Protein AF-A0A838HXF5-F1 (afdb_monomer_lite)

Foldseek 3Di:
DDDDDDDDDDDDPDPPDPPPDPDPDDDDDDDDDPVVQVVLVVCCVVVVAVDSVRVVVVVVVVVVVVVVVVVVVVQVVQVVVPGDDDPVNVVVVCVVVVVPPPPPPDDD

Secondary structure (DSSP, 8-state):
--------PPP-----SSSSS-SS---------HHHHHHHHHHHHTTSSS-HHHHHHHHHHHHHHHHHHHHHHHHHHHHHHTSSPPHHHHHHHHHHHT----------

pLDDT: mean 79.97, std 20.17, range [35.81, 98.1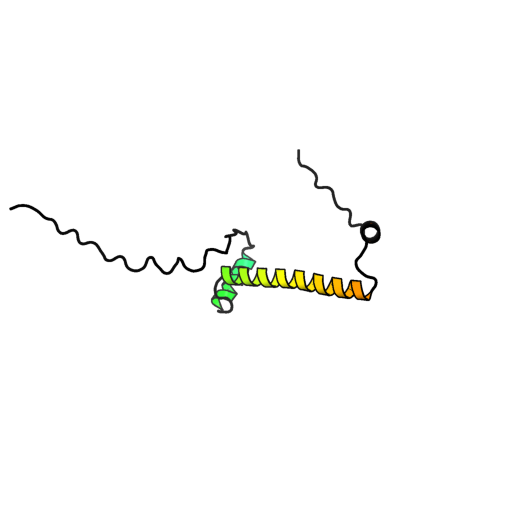2]

Structure (mmCIF, N/CA/C/O backbone):
data_AF-A0A838HXF5-F1
#
_entry.id   AF-A0A838HXF5-F1
#
loop_
_atom_site.group_PDB
_atom_site.id
_atom_site.type_symbol
_atom_site.label_atom_id
_atom_site.label_alt_id
_atom_site.label_comp_id
_atom_site.label_asym_id
_atom_site.label_entity_id
_atom_site.label_seq_id
_atom_site.pdbx_PDB_ins_code
_atom_site.Cartn_x
_atom_site.Cartn_y
_atom_site.Cartn_z
_atom_site.occupancy
_atom_site.B_iso_or_equiv
_atom_site.auth_seq_id
_atom_site.auth_comp_id
_atom_site.auth_asym_id
_atom_site.auth_atom_id
_atom_site.pdbx_PDB_model_num
ATOM 1 N N . MET A 1 1 ? -6.615 34.048 65.956 1.00 43.09 1 MET A N 1
ATOM 2 C CA . MET A 1 1 ? -7.898 33.924 65.226 1.00 43.09 1 MET A CA 1
ATOM 3 C C . MET A 1 1 ? -7.852 34.968 64.128 1.00 43.09 1 MET A C 1
ATOM 5 O O . MET A 1 1 ? -7.974 36.141 64.426 1.00 43.09 1 MET A O 1
ATOM 9 N N . THR A 1 2 ? -7.424 34.638 62.913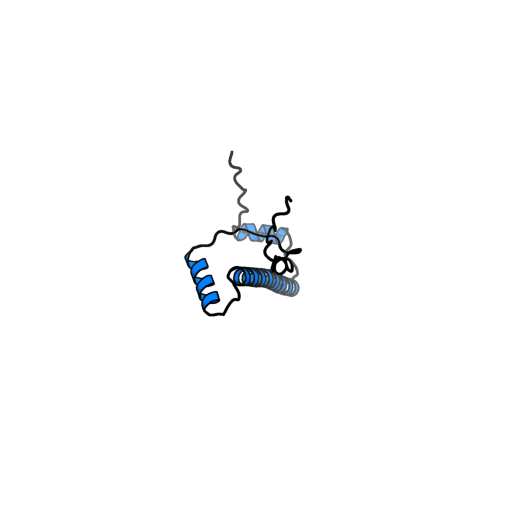 1.00 41.25 2 THR A N 1
ATOM 10 C CA . THR A 1 2 ? -8.235 33.930 61.908 1.00 41.25 2 THR A CA 1
ATOM 11 C C . THR A 1 2 ? -7.328 33.440 60.771 1.00 41.25 2 THR A C 1
ATOM 13 O O . THR A 1 2 ? -6.326 34.088 60.488 1.00 41.25 2 THR A O 1
ATOM 16 N N . SER A 1 3 ? -7.768 32.379 60.087 1.00 35.81 3 SER A N 1
ATOM 17 C CA . SER A 1 3 ? -7.359 31.956 58.737 1.00 35.81 3 SER A CA 1
ATOM 18 C C . SER A 1 3 ? -6.102 31.090 58.629 1.00 35.81 3 SER A C 1
ATOM 20 O O . SER A 1 3 ? -5.010 31.567 58.903 1.00 35.81 3 SER A O 1
ATOM 22 N N . VAL A 1 4 ? -6.274 29.828 58.208 1.00 40.19 4 VAL A N 1
ATOM 23 C CA . VAL A 1 4 ? -5.956 29.383 56.834 1.00 40.19 4 VAL A CA 1
ATOM 24 C C . VAL A 1 4 ? -6.872 28.193 56.491 1.00 40.19 4 VAL A C 1
ATOM 26 O O . VAL A 1 4 ? -6.889 27.194 57.207 1.00 40.19 4 VAL A O 1
ATOM 29 N N . GLU A 1 5 ? -7.652 28.312 55.414 1.00 37.91 5 GLU A N 1
ATOM 30 C CA . GLU A 1 5 ? -8.408 27.212 54.801 1.00 37.91 5 GLU A CA 1
ATOM 31 C C . GLU A 1 5 ? -7.461 26.178 54.175 1.00 37.91 5 GLU A C 1
ATOM 33 O O . GLU A 1 5 ? -6.576 26.506 53.384 1.00 37.91 5 GLU A O 1
ATOM 38 N N . ALA A 1 6 ? -7.675 24.906 54.507 1.00 38.50 6 ALA A N 1
ATOM 39 C CA . ALA A 1 6 ? -7.004 23.781 53.878 1.00 38.50 6 ALA A CA 1
ATOM 40 C C . ALA A 1 6 ? -7.661 23.465 52.523 1.00 38.50 6 ALA A C 1
ATOM 42 O O . ALA A 1 6 ? -8.738 22.873 52.460 1.00 38.50 6 ALA A O 1
ATOM 43 N N . VAL A 1 7 ? -6.988 23.827 51.429 1.00 41.88 7 VAL A N 1
ATOM 44 C CA . VAL A 1 7 ? -7.300 23.339 50.079 1.00 41.88 7 VAL A CA 1
ATOM 45 C C . VAL A 1 7 ? -6.695 21.941 49.915 1.00 41.88 7 VAL A C 1
ATOM 47 O O . VAL A 1 7 ? -5.483 21.764 49.794 1.00 41.88 7 VAL A O 1
ATOM 50 N N . ALA A 1 8 ? -7.555 20.924 49.929 1.00 48.09 8 ALA A N 1
ATOM 51 C CA . ALA A 1 8 ? -7.195 19.549 49.607 1.00 48.09 8 ALA A CA 1
ATOM 52 C C . ALA A 1 8 ? -6.998 19.407 48.087 1.00 48.09 8 ALA A C 1
ATOM 54 O O . ALA A 1 8 ? -7.961 19.283 47.329 1.00 48.09 8 ALA A O 1
ATOM 55 N N . GLN A 1 9 ? -5.745 19.430 47.630 1.00 45.81 9 GLN A N 1
ATOM 56 C CA . GLN A 1 9 ? -5.394 19.115 46.243 1.00 45.81 9 GLN A CA 1
ATOM 57 C C . GLN A 1 9 ? -5.235 17.599 46.078 1.00 45.81 9 GLN A C 1
ATOM 59 O O . GLN A 1 9 ? -4.501 16.941 46.812 1.00 45.81 9 GLN A O 1
ATOM 64 N N . ARG A 1 10 ? -5.976 17.048 45.111 1.00 47.56 10 ARG A N 1
ATOM 65 C CA . ARG A 1 10 ? -5.962 15.632 44.715 1.00 47.56 10 ARG A CA 1
ATOM 66 C C . ARG A 1 10 ? -4.622 15.291 44.036 1.00 47.56 10 ARG A C 1
ATOM 68 O O . ARG A 1 10 ? -4.110 16.134 43.301 1.00 47.56 10 ARG A O 1
ATOM 75 N N . PRO A 1 11 ? -4.068 14.077 44.218 1.00 46.72 11 PRO A N 1
ATOM 76 C CA . PRO A 1 11 ? -2.787 13.713 43.615 1.00 46.72 11 PRO A CA 1
ATOM 77 C C . PRO A 1 11 ? -2.905 13.572 42.083 1.00 46.72 11 PRO A C 1
ATOM 79 O O . PRO A 1 11 ? -3.851 12.931 41.610 1.00 46.72 11 PRO A O 1
ATOM 82 N N . PRO A 1 12 ? -1.957 14.117 41.295 1.00 45.59 12 PRO A N 1
ATOM 83 C CA . PRO A 1 12 ? -1.913 13.921 39.851 1.00 45.59 12 PRO A CA 1
ATOM 84 C C . PRO A 1 12 ? -1.310 12.544 39.550 1.00 45.59 12 PRO A C 1
ATOM 86 O O . PRO A 1 12 ? -0.097 12.399 39.421 1.00 45.59 12 PRO A O 1
ATOM 89 N N . TRP A 1 13 ? -2.135 11.503 39.466 1.00 61.28 13 TRP A N 1
ATOM 90 C CA . TRP A 1 13 ? -1.663 10.242 38.902 1.00 61.28 13 TRP A CA 1
ATOM 91 C C . TRP A 1 13 ? -1.688 10.317 37.365 1.00 61.28 13 TRP A C 1
ATOM 93 O O . TRP A 1 13 ? -2.689 10.692 36.758 1.00 61.28 13 TRP A O 1
ATOM 103 N N . THR A 1 14 ? -0.541 9.960 36.773 1.00 56.81 14 THR A N 1
ATOM 104 C CA . THR A 1 14 ? -0.302 9.524 35.381 1.00 56.81 14 THR A CA 1
ATOM 105 C C . THR A 1 14 ? -0.763 10.442 34.247 1.00 56.81 14 THR A C 1
ATOM 107 O O . THR A 1 14 ? -1.752 10.176 33.571 1.00 56.81 14 THR A O 1
ATOM 110 N N . ALA A 1 15 ? 0.058 11.445 33.939 1.00 48.44 15 ALA A N 1
ATOM 111 C CA . ALA A 1 15 ? 0.085 12.093 32.624 1.00 48.44 15 ALA A CA 1
ATOM 112 C C . ALA A 1 15 ? 1.406 11.818 31.876 1.00 48.44 15 ALA A C 1
ATOM 114 O O . ALA A 1 15 ? 1.871 12.665 31.123 1.00 48.44 15 ALA A O 1
ATOM 115 N N . ASP A 1 16 ? 2.021 10.648 32.091 1.00 46.34 16 ASP A N 1
ATOM 116 C CA . ASP A 1 16 ? 3.333 10.319 31.512 1.00 46.34 16 ASP A CA 1
ATOM 117 C C . ASP A 1 16 ? 3.439 8.854 31.052 1.00 46.34 16 ASP A C 1
ATOM 119 O O . ASP A 1 16 ? 4.320 8.105 31.459 1.00 46.34 16 ASP A O 1
ATOM 123 N N . GLN A 1 17 ? 2.481 8.394 30.239 1.00 51.94 17 GLN A N 1
ATOM 124 C CA . GLN A 1 17 ? 2.637 7.140 29.474 1.00 51.94 17 GLN A CA 1
ATOM 125 C C . GLN A 1 17 ? 2.197 7.240 28.005 1.00 51.94 17 GLN A C 1
ATOM 127 O O . GLN A 1 17 ? 2.310 6.270 27.263 1.00 51.94 17 GLN A O 1
ATOM 132 N N . SER A 1 18 ? 1.740 8.403 27.533 1.00 52.94 18 SER A N 1
ATOM 133 C 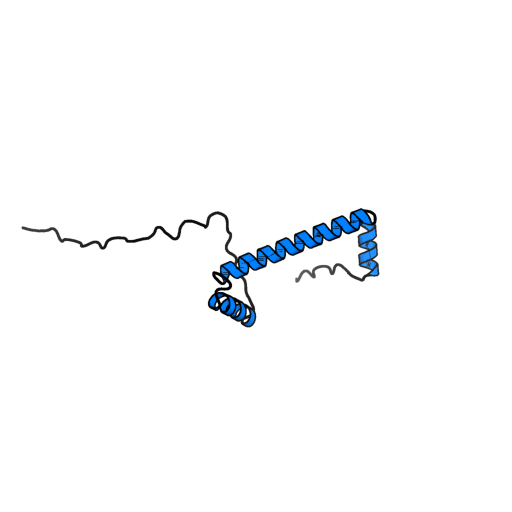CA . SER A 1 18 ? 1.323 8.578 26.132 1.00 52.94 18 SER A CA 1
ATOM 134 C C . SER A 1 18 ? 2.321 9.357 25.271 1.00 52.94 18 SER A C 1
ATOM 136 O O . SER A 1 18 ? 2.075 9.534 24.079 1.00 52.94 18 SER A O 1
ATOM 138 N N . MET A 1 19 ? 3.442 9.817 25.839 1.00 53.25 19 MET A N 1
ATOM 139 C CA . MET A 1 19 ? 4.437 10.635 25.134 1.00 53.25 19 MET A CA 1
ATOM 140 C C . MET A 1 19 ? 5.725 9.865 24.804 1.00 53.25 19 MET A C 1
ATOM 142 O O . MET A 1 19 ? 6.811 10.423 24.832 1.00 53.25 19 MET A O 1
ATOM 146 N N . VAL A 1 20 ? 5.642 8.582 24.446 1.00 52.25 20 VAL A N 1
ATOM 147 C CA . VAL A 1 20 ? 6.793 7.850 23.890 1.00 52.25 20 VAL A CA 1
ATOM 148 C C . VAL A 1 20 ? 6.302 6.951 22.757 1.00 52.25 20 VAL A C 1
ATOM 150 O O . VAL A 1 20 ? 5.729 5.902 23.015 1.00 52.25 20 VAL A O 1
ATOM 153 N N . ASN A 1 21 ? 6.429 7.450 21.517 1.00 52.47 21 ASN A N 1
ATOM 154 C CA . ASN A 1 21 ? 6.474 6.722 20.222 1.00 52.47 21 ASN A CA 1
ATOM 155 C C . ASN A 1 21 ? 6.280 7.655 18.998 1.00 52.47 21 ASN A C 1
ATOM 157 O O . ASN A 1 21 ? 6.196 7.189 17.864 1.00 52.47 21 ASN A O 1
ATOM 161 N N . GLY A 1 22 ? 6.178 8.976 19.192 1.00 49.91 22 GLY A N 1
ATOM 162 C CA . GLY A 1 22 ? 5.547 9.868 18.210 1.00 49.91 22 GLY A CA 1
ATOM 163 C C . GLY A 1 22 ? 6.399 10.942 17.530 1.00 49.91 22 GLY A C 1
ATOM 164 O O . GLY A 1 22 ? 5.800 11.907 17.077 1.00 49.91 22 GLY A O 1
ATOM 165 N N . MET A 1 23 ? 7.734 10.850 17.443 1.00 55.22 23 MET A N 1
ATOM 166 C CA . MET A 1 23 ? 8.527 11.890 16.742 1.00 55.22 23 MET A CA 1
ATOM 167 C C . MET A 1 23 ? 8.866 11.595 15.268 1.00 55.22 23 MET A C 1
ATOM 169 O O . MET A 1 23 ? 9.329 12.494 14.576 1.00 55.22 23 MET A O 1
ATOM 173 N N . ALA A 1 24 ? 8.580 10.397 14.742 1.00 64.38 24 ALA A N 1
ATOM 174 C CA . ALA A 1 24 ? 8.918 10.037 13.352 1.00 64.38 24 ALA A CA 1
ATOM 175 C C . ALA A 1 24 ? 7.710 9.765 12.432 1.00 64.38 24 ALA A C 1
ATOM 177 O O . ALA A 1 24 ? 7.889 9.519 11.242 1.00 64.38 24 ALA A O 1
ATOM 178 N N . ALA A 1 25 ? 6.476 9.801 12.946 1.00 73.25 25 ALA A N 1
ATOM 179 C CA . ALA A 1 25 ? 5.286 9.452 12.168 1.00 73.25 25 ALA A CA 1
ATOM 180 C C . ALA A 1 25 ? 4.394 10.674 11.910 1.00 73.25 25 ALA A C 1
ATOM 182 O O . ALA A 1 25 ? 3.956 11.345 12.844 1.00 73.25 25 ALA A O 1
ATOM 183 N N . LYS A 1 26 ? 4.073 10.935 10.637 1.00 90.62 26 LYS A N 1
ATOM 184 C CA . LYS A 1 26 ? 3.070 11.936 10.240 1.00 90.62 26 LYS A CA 1
ATOM 185 C C . LYS A 1 26 ? 1.675 11.310 10.269 1.00 90.62 26 LYS A C 1
ATOM 187 O O . LYS A 1 26 ? 1.483 10.195 9.786 1.00 90.62 26 LYS A O 1
ATOM 192 N N . LYS A 1 27 ? 0.693 12.021 10.830 1.00 91.12 27 LYS A N 1
ATOM 193 C CA . LYS A 1 27 ? -0.705 11.571 10.851 1.00 91.12 27 LYS A CA 1
ATOM 194 C C . LYS A 1 27 ? -1.346 11.814 9.488 1.00 91.12 27 LYS A C 1
ATOM 196 O O . LYS A 1 27 ? -1.207 12.897 8.930 1.00 91.12 27 LYS A O 1
ATOM 201 N N . VAL A 1 28 ? -2.067 10.817 8.990 1.00 91.94 28 VAL A N 1
ATOM 202 C CA . VAL A 1 28 ? -2.820 10.898 7.737 1.00 91.94 28 VAL A CA 1
ATOM 203 C C . VAL A 1 28 ? -4.276 10.569 8.038 1.00 91.94 28 VAL A C 1
ATOM 205 O O . VAL A 1 28 ? -4.557 9.601 8.746 1.00 91.94 28 VAL A O 1
ATOM 208 N N . THR A 1 29 ? -5.191 11.378 7.513 1.00 95.38 29 THR A N 1
ATOM 209 C CA . THR A 1 29 ? -6.627 11.085 7.504 1.00 95.38 29 THR A CA 1
ATOM 210 C C . THR A 1 29 ? -6.979 10.521 6.135 1.00 95.38 29 THR A C 1
ATOM 212 O O . THR A 1 29 ? -6.643 11.126 5.120 1.00 95.38 29 THR A O 1
ATOM 215 N N . ILE A 1 30 ? -7.646 9.371 6.108 1.00 93.19 30 ILE A N 1
ATOM 216 C CA . ILE A 1 30 ? -8.086 8.701 4.881 1.00 93.19 30 ILE A CA 1
ATOM 217 C C . ILE A 1 30 ? -9.577 8.396 4.975 1.00 93.19 30 ILE A C 1
ATOM 219 O O . ILE A 1 30 ? -10.104 8.204 6.070 1.00 93.19 30 ILE A O 1
ATOM 223 N N . THR A 1 31 ? -10.244 8.336 3.826 1.00 95.44 31 THR A N 1
ATOM 224 C CA . THR A 1 31 ? -11.615 7.824 3.728 1.00 95.44 31 THR A CA 1
ATOM 225 C C . THR A 1 31 ? -11.543 6.390 3.227 1.00 95.44 31 THR A C 1
ATOM 227 O O . THR A 1 31 ? -10.831 6.118 2.263 1.00 95.44 31 THR A O 1
ATOM 230 N N . LEU A 1 32 ? -12.249 5.482 3.894 1.00 94.44 32 LEU A N 1
ATOM 231 C CA . LEU A 1 32 ? -12.379 4.081 3.500 1.00 94.44 32 LEU A CA 1
ATOM 232 C C . LEU A 1 32 ? -13.855 3.770 3.282 1.00 94.44 32 LEU A C 1
ATOM 234 O O . LEU A 1 32 ? -14.713 4.381 3.920 1.00 94.44 32 LEU A O 1
ATOM 238 N N . ASP A 1 33 ? -14.130 2.805 2.411 1.00 96.69 33 ASP A N 1
ATOM 239 C CA . ASP A 1 33 ? -15.465 2.226 2.319 1.00 96.69 33 ASP A CA 1
ATOM 240 C C . ASP A 1 33 ? -15.852 1.565 3.653 1.00 96.69 33 ASP A C 1
ATOM 242 O O . ASP A 1 33 ? -15.014 0.979 4.349 1.00 96.69 33 ASP A O 1
ATOM 246 N N . GLU A 1 34 ? -17.132 1.649 4.010 1.00 96.81 34 GLU A N 1
ATOM 247 C CA . GLU A 1 34 ? -17.633 1.151 5.293 1.00 96.81 34 GLU A CA 1
ATOM 248 C C . GLU A 1 34 ? -17.407 -0.360 5.438 1.00 96.81 34 GLU A C 1
ATOM 250 O O . GLU A 1 34 ? -16.919 -0.820 6.472 1.00 96.81 34 GLU A O 1
ATOM 255 N N . ARG A 1 35 ? -17.603 -1.133 4.359 1.00 97.56 35 ARG A N 1
ATOM 256 C CA . ARG A 1 35 ? -17.370 -2.585 4.379 1.00 97.56 35 ARG A CA 1
ATOM 257 C C . ARG A 1 35 ? -15.896 -2.913 4.567 1.00 97.56 35 ARG A C 1
ATOM 259 O O . ARG A 1 35 ? -15.564 -3.930 5.176 1.00 97.56 35 ARG A O 1
ATOM 266 N N . GLN A 1 36 ? -14.992 -2.084 4.042 1.00 95.88 36 GLN A N 1
ATOM 267 C CA . GLN A 1 36 ? -13.560 -2.256 4.286 1.00 95.88 36 GLN A CA 1
ATOM 268 C C . GLN A 1 36 ? -13.232 -2.031 5.762 1.00 95.88 36 GLN A C 1
ATOM 270 O O . GLN A 1 36 ? -12.547 -2.862 6.360 1.00 95.88 36 GLN A O 1
ATOM 275 N N . LEU A 1 37 ? -13.749 -0.955 6.362 1.00 97.12 37 LEU A N 1
ATOM 276 C CA . LEU A 1 37 ? -13.529 -0.667 7.778 1.00 97.12 37 LEU A CA 1
ATOM 277 C C . LEU A 1 37 ? -14.079 -1.783 8.679 1.00 97.12 37 LEU A C 1
ATOM 279 O O . LEU A 1 37 ? -13.396 -2.194 9.619 1.00 97.12 37 LEU A O 1
ATOM 283 N N . ASP A 1 38 ? -15.253 -2.326 8.363 1.00 98.12 38 ASP A N 1
ATOM 284 C CA . ASP A 1 38 ? -15.856 -3.431 9.113 1.00 98.12 38 ASP A CA 1
ATOM 285 C C . ASP A 1 38 ? -15.016 -4.707 9.053 1.00 98.12 38 ASP A C 1
ATOM 287 O O . ASP A 1 38 ? -14.802 -5.367 10.073 1.00 98.12 38 ASP A O 1
ATOM 291 N N . ARG A 1 39 ? -14.449 -5.031 7.885 1.00 97.38 39 ARG A N 1
ATOM 292 C CA . ARG A 1 39 ? -13.525 -6.168 7.758 1.00 97.38 39 ARG A CA 1
ATOM 293 C C . ARG A 1 39 ? -12.263 -5.970 8.589 1.00 97.38 39 ARG A C 1
ATOM 295 O O . ARG A 1 39 ? -11.807 -6.918 9.224 1.00 97.38 39 ARG A O 1
ATOM 302 N N . VAL A 1 40 ? -11.708 -4.757 8.612 1.00 97.12 40 VAL A N 1
ATOM 303 C CA . VAL A 1 40 ? -10.532 -4.457 9.441 1.00 97.12 40 VAL A CA 1
ATOM 304 C C . VAL A 1 40 ? -10.868 -4.599 10.924 1.00 97.12 40 VAL A C 1
ATOM 306 O O . VAL A 1 40 ? -10.105 -5.218 11.662 1.00 97.12 40 VAL A O 1
ATOM 309 N N . ARG A 1 41 ? -12.026 -4.093 11.361 1.00 97.81 41 ARG A N 1
ATOM 310 C CA . ARG A 1 41 ? -12.498 -4.257 12.743 1.00 97.81 41 ARG A CA 1
ATOM 311 C C . ARG A 1 41 ? -12.654 -5.728 13.113 1.00 97.81 41 ARG A C 1
ATOM 313 O O . ARG A 1 41 ? -12.117 -6.135 14.133 1.00 97.81 41 ARG A O 1
ATOM 320 N N . ALA A 1 42 ? -13.270 -6.542 12.258 1.00 98.00 42 ALA A N 1
ATOM 321 C CA . ALA A 1 42 ? -13.418 -7.977 12.506 1.00 98.00 42 ALA A CA 1
ATOM 322 C C . ALA A 1 42 ? -12.068 -8.698 12.691 1.00 98.00 42 ALA A C 1
ATOM 324 O O . ALA A 1 42 ? -11.959 -9.611 13.506 1.00 98.00 42 ALA A O 1
ATOM 325 N N . LEU A 1 43 ? -11.021 -8.284 11.968 1.00 97.56 43 LEU A N 1
ATOM 326 C CA . LEU A 1 43 ? -9.670 -8.827 12.151 1.00 97.56 43 LEU A CA 1
ATOM 327 C C . LEU A 1 43 ? -9.046 -8.412 13.488 1.00 97.56 43 LEU A C 1
ATOM 329 O O . LEU A 1 43 ? -8.341 -9.217 14.096 1.00 97.56 43 LEU A O 1
ATOM 333 N N . VAL A 1 44 ? -9.303 -7.187 13.945 1.00 98.00 44 VAL A N 1
ATOM 334 C CA . VAL A 1 44 ? -8.852 -6.703 15.258 1.00 98.00 44 VAL A CA 1
ATOM 335 C C . VAL A 1 44 ? -9.569 -7.450 16.381 1.00 98.00 44 VAL A C 1
ATOM 337 O O . VAL A 1 44 ? -8.904 -7.966 17.272 1.00 98.00 44 VAL A O 1
ATOM 340 N N . GLU A 1 45 ? -10.893 -7.594 16.298 1.00 97.81 45 GLU A N 1
ATOM 341 C CA . GLU A 1 45 ? -11.690 -8.361 17.269 1.00 97.81 45 GLU A CA 1
ATOM 342 C C . GLU A 1 45 ? -11.260 -9.833 17.328 1.00 97.81 45 GLU A C 1
ATOM 344 O O . GLU A 1 45 ? -11.197 -10.437 18.395 1.00 97.81 45 GLU A O 1
ATOM 349 N N . ALA A 1 46 ? -10.880 -10.410 16.185 1.00 97.44 46 ALA A N 1
ATOM 350 C CA . ALA A 1 46 ? -10.319 -11.757 16.114 1.00 97.44 46 ALA A CA 1
ATOM 351 C C . ALA A 1 46 ? -8.860 -11.856 16.616 1.00 97.44 46 ALA A C 1
ATOM 353 O O . ALA A 1 46 ? -8.250 -12.918 16.488 1.00 97.44 46 ALA A O 1
ATOM 354 N N . GLY A 1 47 ? -8.264 -10.766 17.114 1.00 96.38 47 GLY A N 1
ATOM 355 C CA . GLY A 1 47 ? -6.883 -10.722 17.605 1.00 96.38 47 GLY A CA 1
ATOM 356 C C . GLY A 1 47 ? -5.811 -10.840 16.517 1.00 96.38 47 GLY A C 1
ATOM 357 O O . GLY A 1 47 ? -4.636 -11.013 16.828 1.00 96.38 47 GLY A O 1
ATOM 358 N N . LYS A 1 48 ? -6.185 -10.745 15.234 1.00 94.94 48 LYS A N 1
ATOM 359 C CA . LYS A 1 48 ? -5.262 -10.869 14.090 1.00 94.94 48 LYS A CA 1
ATOM 360 C C . LYS A 1 48 ? -4.523 -9.570 13.773 1.00 94.94 48 LYS A C 1
ATOM 362 O O . LYS A 1 48 ? -3.577 -9.580 12.991 1.00 94.94 48 LYS A O 1
ATOM 367 N N . ALA A 1 49 ? -4.956 -8.454 14.354 1.00 95.06 49 ALA A N 1
ATOM 368 C CA . ALA A 1 49 ? -4.269 -7.175 14.278 1.00 95.06 49 ALA A CA 1
ATOM 369 C C . ALA A 1 49 ? -4.393 -6.424 15.615 1.00 95.06 49 ALA A C 1
ATOM 371 O O . ALA A 1 49 ? -5.461 -6.442 16.221 1.00 95.06 49 ALA A O 1
ATOM 372 N N . PRO A 1 50 ? -3.344 -5.709 16.062 1.00 91.88 50 PRO A N 1
ATOM 373 C CA . PRO A 1 50 ? -3.342 -5.041 17.366 1.00 91.88 50 PRO A CA 1
ATOM 374 C C . PRO A 1 50 ? -4.263 -3.811 17.430 1.00 91.88 50 PRO A C 1
ATOM 376 O O . PRO A 1 50 ? -4.667 -3.388 18.506 1.00 91.88 50 PRO A O 1
ATOM 379 N N . SER A 1 51 ? -4.557 -3.185 16.288 1.00 97.44 51 SER A N 1
ATOM 380 C CA . SER A 1 51 ? -5.537 -2.101 16.147 1.00 97.44 51 SER A CA 1
ATOM 381 C C . SER A 1 51 ? -5.821 -1.840 14.668 1.00 97.44 51 SER A C 1
ATOM 383 O O . SER A 1 51 ? -5.046 -2.256 13.804 1.00 97.44 51 SER A O 1
ATOM 385 N N . VAL A 1 52 ? -6.867 -1.061 14.367 1.00 96.12 52 VAL A N 1
ATOM 386 C CA . VAL A 1 52 ? -7.161 -0.594 12.997 1.00 96.12 52 VAL A CA 1
ATOM 387 C C . VAL A 1 52 ? -5.966 0.167 12.412 1.00 96.12 52 VAL A C 1
ATOM 389 O O . VAL A 1 52 ? -5.532 -0.107 11.297 1.00 96.12 52 VAL A O 1
ATOM 392 N N . SER A 1 53 ? -5.376 1.090 13.180 1.00 94.56 53 SER A N 1
ATOM 393 C CA . SER A 1 53 ? -4.204 1.850 12.722 1.00 94.56 53 SER A CA 1
ATOM 394 C C . SER A 1 53 ? -2.972 0.965 12.496 1.00 94.56 53 SER A C 1
ATOM 396 O O . SER A 1 53 ? -2.195 1.222 11.581 1.00 94.56 53 SER A O 1
ATOM 398 N N . GLY A 1 54 ? -2.805 -0.089 13.302 1.00 94.44 54 GLY A N 1
ATOM 399 C CA . GLY A 1 54 ? -1.731 -1.067 13.145 1.00 94.44 54 GLY A CA 1
ATOM 400 C C . GLY A 1 54 ? -1.910 -1.900 11.880 1.00 94.44 54 GLY A C 1
ATOM 401 O O . GLY A 1 54 ? -0.960 -2.055 11.120 1.00 94.44 54 GLY A O 1
ATOM 402 N N . PHE A 1 55 ? -3.141 -2.347 11.615 1.00 96.38 55 PHE A N 1
ATOM 403 C CA . PHE A 1 55 ? -3.492 -3.036 10.376 1.00 96.38 55 PHE A CA 1
ATOM 404 C C . PHE A 1 55 ? -3.170 -2.178 9.147 1.00 96.38 55 PHE A C 1
ATOM 406 O O . PHE A 1 55 ? -2.473 -2.634 8.247 1.00 96.38 55 PHE A O 1
ATOM 413 N N . VAL A 1 56 ? -3.619 -0.917 9.128 1.00 95.38 56 VAL A N 1
ATOM 414 C CA . VAL A 1 56 ? -3.393 -0.017 7.984 1.00 95.38 56 VAL A CA 1
ATOM 415 C C . VAL A 1 56 ? -1.901 0.249 7.771 1.00 95.38 56 VAL A C 1
ATOM 417 O O . VAL A 1 56 ? -1.437 0.193 6.638 1.00 95.38 56 VAL A O 1
ATOM 420 N N . LYS A 1 57 ? -1.125 0.484 8.839 1.00 94.25 57 LYS A N 1
ATOM 421 C CA . LYS A 1 57 ? 0.336 0.653 8.730 1.00 94.25 57 LYS A CA 1
ATOM 422 C C . LYS A 1 57 ? 1.013 -0.575 8.127 1.00 94.25 57 LYS A C 1
ATOM 424 O O . LYS A 1 57 ? 1.869 -0.422 7.264 1.00 94.25 57 LYS A O 1
ATOM 429 N N . HIS A 1 58 ? 0.622 -1.771 8.566 1.00 94.81 58 HIS A N 1
ATOM 430 C CA . HIS A 1 58 ? 1.163 -3.014 8.026 1.00 94.81 58 HIS A CA 1
ATOM 431 C C . HIS A 1 58 ? 0.804 -3.191 6.545 1.00 94.81 58 HIS A C 1
ATOM 433 O O . HIS A 1 58 ? 1.689 -3.453 5.740 1.00 94.81 58 HIS A O 1
ATOM 439 N N . ALA A 1 59 ? -0.459 -2.962 6.173 1.00 95.00 59 ALA A N 1
ATOM 440 C CA . ALA A 1 59 ? -0.913 -3.056 4.786 1.00 95.00 59 ALA A CA 1
ATOM 441 C C . ALA A 1 59 ? -0.184 -2.071 3.854 1.00 95.00 59 ALA A C 1
ATOM 443 O O . ALA A 1 59 ? 0.169 -2.434 2.738 1.00 95.00 59 ALA A O 1
ATOM 444 N N . VAL A 1 60 ? 0.078 -0.841 4.315 1.00 94.62 60 VAL A N 1
ATOM 445 C CA . VAL A 1 60 ? 0.886 0.136 3.565 1.00 94.62 60 VAL A CA 1
ATOM 446 C C . VAL A 1 60 ? 2.322 -0.357 3.384 1.00 94.62 60 VAL A C 1
ATOM 448 O O . VAL A 1 60 ? 2.858 -0.217 2.292 1.00 94.62 60 VAL A O 1
ATOM 451 N N . GLY A 1 61 ? 2.929 -0.948 4.419 1.00 94.50 61 GLY A N 1
ATOM 452 C CA . GLY A 1 61 ? 4.262 -1.550 4.317 1.00 94.50 61 GLY A CA 1
ATOM 453 C C . GLY A 1 61 ? 4.316 -2.644 3.252 1.00 94.50 61 GLY A C 1
ATOM 454 O O . GLY A 1 61 ? 5.104 -2.536 2.322 1.00 94.50 61 GLY A O 1
ATOM 455 N N . VAL A 1 62 ? 3.394 -3.611 3.319 1.00 95.00 62 VAL A N 1
ATOM 456 C CA . VAL A 1 62 ? 3.285 -4.697 2.328 1.00 95.00 62 VAL A CA 1
ATOM 457 C C . VAL A 1 62 ? 3.131 -4.146 0.910 1.00 95.00 62 VAL A C 1
ATOM 459 O O . VAL A 1 62 ? 3.847 -4.562 0.010 1.00 95.00 62 VAL A O 1
ATOM 462 N N . ALA A 1 63 ? 2.250 -3.162 0.706 1.00 91.62 63 ALA A N 1
ATOM 463 C CA . ALA A 1 63 ? 2.048 -2.576 -0.617 1.00 91.62 63 ALA A CA 1
ATOM 464 C C . ALA A 1 63 ? 3.301 -1.861 -1.160 1.00 91.62 63 ALA A C 1
ATOM 466 O O . ALA A 1 63 ? 3.547 -1.890 -2.364 1.00 91.62 63 ALA A O 1
ATOM 467 N N . LEU A 1 64 ? 4.088 -1.206 -0.299 1.00 92.62 64 LEU A N 1
ATOM 468 C CA . LEU A 1 64 ? 5.346 -0.570 -0.704 1.00 92.62 64 LEU A CA 1
ATOM 469 C C . LEU A 1 64 ? 6.420 -1.608 -1.043 1.00 92.62 64 LEU A C 1
ATOM 471 O O . LEU A 1 64 ? 7.110 -1.451 -2.052 1.00 92.62 64 LEU A O 1
ATOM 475 N N . ASP A 1 65 ? 6.528 -2.661 -0.234 1.00 91.31 65 ASP A N 1
ATOM 476 C CA . ASP A 1 65 ? 7.466 -3.760 -0.459 1.00 91.31 65 ASP A CA 1
ATOM 477 C C . ASP A 1 65 ? 7.141 -4.501 -1.765 1.00 91.31 65 ASP A C 1
ATOM 479 O O . ASP A 1 65 ? 8.045 -4.774 -2.552 1.00 91.31 65 ASP A O 1
ATOM 483 N N . ASP A 1 66 ? 5.857 -4.741 -2.055 1.00 89.88 66 ASP A N 1
ATOM 484 C CA . ASP A 1 66 ? 5.406 -5.350 -3.310 1.00 89.88 66 ASP A CA 1
ATOM 485 C C . ASP A 1 66 ? 5.798 -4.493 -4.522 1.00 89.88 66 ASP A C 1
ATOM 487 O O . ASP A 1 66 ? 6.360 -5.006 -5.490 1.00 89.88 66 ASP A O 1
ATOM 491 N N . VAL A 1 67 ? 5.546 -3.177 -4.478 1.00 86.62 67 VAL A N 1
ATOM 492 C CA . VAL A 1 67 ? 5.930 -2.254 -5.563 1.00 86.62 67 VAL A CA 1
ATOM 493 C C . VAL A 1 67 ? 7.445 -2.271 -5.789 1.00 86.62 67 VAL A C 1
ATOM 495 O O . VAL A 1 67 ? 7.893 -2.307 -6.938 1.00 86.62 67 VAL A O 1
ATOM 498 N N . ALA A 1 68 ? 8.237 -2.283 -4.715 1.00 86.44 68 ALA A N 1
ATOM 499 C CA . ALA A 1 68 ? 9.691 -2.381 -4.808 1.00 86.44 68 ALA A CA 1
ATOM 500 C C . ALA A 1 68 ? 10.143 -3.739 -5.377 1.00 86.44 68 ALA A C 1
ATOM 502 O O . ALA A 1 68 ? 11.024 -3.781 -6.237 1.00 86.44 68 ALA A O 1
ATOM 503 N N . GLY A 1 69 ? 9.512 -4.834 -4.947 1.00 87.00 69 GLY A N 1
ATOM 504 C CA . GLY A 1 69 ? 9.793 -6.191 -5.413 1.00 87.00 69 GLY A CA 1
ATOM 505 C C . GLY A 1 69 ? 9.508 -6.372 -6.902 1.00 87.00 69 GLY A C 1
ATOM 506 O O . GLY A 1 69 ? 10.370 -6.851 -7.634 1.00 87.00 69 GLY A O 1
ATOM 507 N N . TRP A 1 70 ? 8.346 -5.919 -7.383 1.00 89.50 70 TRP A N 1
ATOM 508 C CA . TRP A 1 70 ? 8.018 -5.939 -8.813 1.00 89.50 70 TRP A CA 1
ATOM 509 C C . TRP A 1 70 ? 9.002 -5.119 -9.647 1.00 89.50 70 TRP A C 1
ATOM 511 O O . TRP A 1 70 ? 9.413 -5.568 -10.714 1.00 89.50 70 TRP A O 1
ATOM 521 N N . GLY A 1 71 ? 9.414 -3.944 -9.159 1.00 86.50 71 GLY A N 1
ATOM 522 C CA . GLY A 1 71 ? 10.426 -3.125 -9.826 1.00 86.50 71 GLY A CA 1
ATOM 523 C C . GLY A 1 71 ? 11.775 -3.837 -9.944 1.00 86.50 71 GLY A C 1
ATOM 524 O O . GLY A 1 71 ? 12.388 -3.807 -11.008 1.00 86.50 71 GLY A O 1
ATOM 525 N N . ALA A 1 72 ? 12.209 -4.523 -8.883 1.00 87.62 72 ALA A N 1
ATOM 526 C CA . ALA A 1 72 ? 13.449 -5.296 -8.885 1.00 87.62 72 ALA A CA 1
ATOM 527 C C . ALA A 1 72 ? 13.385 -6.498 -9.840 1.00 87.62 72 ALA A C 1
ATOM 529 O O . ALA A 1 72 ? 14.299 -6.688 -10.640 1.00 87.62 72 ALA A O 1
ATOM 530 N N . LEU A 1 73 ? 12.284 -7.258 -9.810 1.00 91.50 73 LEU A N 1
ATOM 531 C CA . LEU A 1 73 ? 12.065 -8.387 -10.720 1.00 91.50 73 LEU A CA 1
ATOM 532 C C . LEU A 1 73 ? 12.031 -7.938 -12.185 1.00 91.50 73 LEU A C 1
ATOM 534 O O . LEU A 1 73 ? 12.604 -8.595 -13.051 1.00 91.50 73 LEU A O 1
ATOM 538 N N . LEU A 1 74 ? 11.381 -6.806 -12.469 1.00 90.81 74 LEU A N 1
ATOM 539 C CA . LEU A 1 74 ? 11.353 -6.241 -13.813 1.00 90.81 74 LEU A CA 1
ATOM 540 C C . LEU A 1 74 ? 12.747 -5.790 -14.261 1.00 90.81 74 LEU A C 1
ATOM 542 O O . LEU A 1 74 ? 13.124 -6.057 -15.397 1.00 90.81 74 LEU A O 1
ATOM 546 N N . ALA A 1 75 ? 13.514 -5.132 -13.388 1.00 88.81 75 ALA A N 1
ATOM 547 C CA . ALA A 1 75 ? 14.874 -4.710 -13.70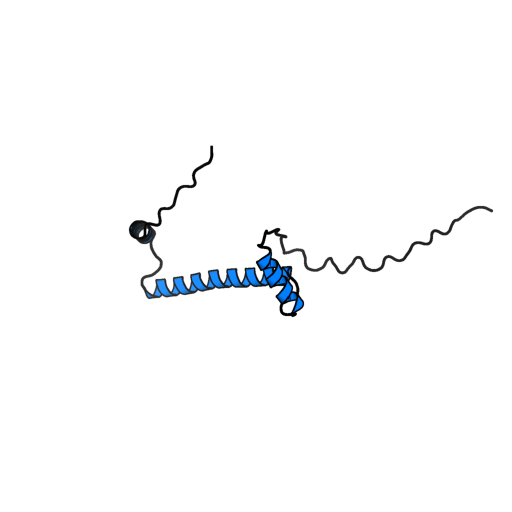7 1.00 88.81 75 ALA A CA 1
ATOM 548 C C . ALA A 1 75 ? 15.772 -5.910 -14.037 1.00 88.81 75 ALA A C 1
ATOM 550 O O . ALA A 1 75 ? 16.443 -5.900 -15.063 1.00 88.81 75 ALA A O 1
ATOM 551 N N . GLU A 1 76 ? 15.728 -6.973 -13.231 1.00 92.19 76 GLU A N 1
ATOM 552 C CA . GLU A 1 76 ? 16.476 -8.207 -13.494 1.00 92.19 76 GLU A CA 1
ATOM 553 C C . GLU A 1 76 ? 16.082 -8.846 -14.835 1.00 92.19 76 GLU A C 1
ATOM 555 O O . GLU A 1 76 ? 16.946 -9.220 -15.629 1.00 92.19 76 GLU A O 1
ATOM 560 N N . ALA A 1 77 ? 14.780 -8.929 -15.121 1.00 92.19 77 ALA A N 1
ATOM 561 C CA . ALA A 1 77 ? 14.288 -9.478 -16.380 1.00 92.19 77 ALA A CA 1
ATOM 562 C C . ALA A 1 77 ? 14.731 -8.644 -17.595 1.00 92.19 77 ALA A C 1
ATOM 564 O O . ALA A 1 77 ? 15.078 -9.208 -18.633 1.00 92.19 77 ALA A O 1
ATOM 565 N N . LEU A 1 78 ? 14.744 -7.314 -17.471 1.00 92.31 78 LEU A N 1
ATOM 566 C CA . LEU A 1 78 ? 15.222 -6.412 -18.517 1.00 92.31 78 LEU A CA 1
ATOM 567 C C . LEU A 1 78 ? 16.724 -6.584 -18.750 1.00 92.31 78 LEU A C 1
ATOM 569 O O . LEU A 1 78 ? 17.133 -6.801 -19.885 1.00 92.31 78 LEU A O 1
ATOM 573 N N . GLU A 1 79 ? 17.541 -6.600 -17.697 1.00 92.81 79 GLU A N 1
ATOM 574 C CA . GLU A 1 79 ? 18.985 -6.853 -17.818 1.00 92.81 79 GLU A CA 1
ATOM 575 C C . GLU A 1 79 ? 19.284 -8.186 -18.518 1.00 92.81 79 GLU A C 1
ATOM 577 O O . GLU A 1 79 ? 20.142 -8.256 -19.398 1.00 92.81 79 GLU A O 1
ATOM 582 N N . ALA A 1 80 ? 18.521 -9.238 -18.211 1.00 94.38 80 ALA A N 1
ATOM 583 C CA . ALA A 1 80 ? 18.666 -10.537 -18.864 1.00 94.38 80 ALA A CA 1
ATOM 584 C C . ALA A 1 80 ? 18.247 -10.547 -20.349 1.00 94.38 80 ALA A C 1
ATOM 586 O O . ALA A 1 80 ? 18.633 -11.459 -21.083 1.00 94.38 80 ALA A O 1
ATOM 587 N N . THR A 1 81 ? 17.448 -9.573 -20.799 1.00 91.31 81 THR A N 1
ATOM 588 C CA . THR A 1 81 ? 16.828 -9.560 -22.138 1.00 91.31 81 THR A CA 1
ATOM 589 C C . THR A 1 81 ? 17.279 -8.415 -23.044 1.00 91.31 81 THR A C 1
ATOM 591 O O . THR A 1 81 ? 16.857 -8.371 -24.198 1.00 91.31 81 THR A O 1
ATOM 594 N N . GLY A 1 82 ? 18.178 -7.541 -22.585 1.00 89.88 82 GLY A N 1
ATOM 595 C CA . GLY A 1 82 ? 18.723 -6.454 -23.411 1.00 89.88 82 GLY A CA 1
ATOM 596 C C . GLY A 1 82 ? 18.976 -5.133 -22.686 1.00 89.88 82 GLY A C 1
ATOM 597 O O . GLY A 1 82 ? 19.425 -4.183 -23.322 1.00 89.88 82 GLY A O 1
ATOM 598 N N . GLY A 1 83 ? 18.732 -5.074 -21.378 1.00 90.50 83 GLY A N 1
ATOM 599 C CA . GLY A 1 83 ? 18.864 -3.871 -20.566 1.00 90.50 83 GLY A CA 1
ATOM 600 C C . GLY A 1 83 ? 17.562 -3.065 -20.471 1.00 90.50 83 GLY A C 1
ATOM 601 O O . GLY A 1 83 ? 16.506 -3.493 -20.947 1.00 90.50 83 GLY A O 1
ATOM 602 N N . PRO A 1 84 ? 17.600 -1.904 -19.800 1.00 89.62 84 PRO A N 1
ATOM 603 C CA . PRO A 1 84 ? 16.429 -1.061 -19.608 1.00 89.62 84 PRO A CA 1
ATOM 604 C C . PRO A 1 84 ? 15.905 -0.492 -20.932 1.00 89.62 84 PRO A C 1
ATOM 606 O O . PRO A 1 84 ? 16.677 -0.113 -21.807 1.00 89.62 84 PRO A O 1
ATOM 609 N N . LEU A 1 85 ? 14.578 -0.358 -21.025 1.00 89.44 85 LEU A N 1
ATOM 610 C CA . LEU A 1 85 ? 13.898 0.250 -22.171 1.00 89.44 85 LEU A CA 1
ATOM 611 C C . LEU A 1 85 ? 14.347 1.703 -22.372 1.00 89.44 85 LEU A C 1
ATOM 613 O O . LEU A 1 85 ? 14.183 2.529 -21.463 1.00 89.44 85 LEU A O 1
ATOM 617 N N . SER A 1 86 ? 14.845 2.010 -23.568 1.00 90.56 86 SER A N 1
ATOM 618 C CA . SER A 1 86 ? 15.157 3.376 -23.985 1.00 90.56 86 SER A CA 1
ATOM 619 C C . SER A 1 86 ? 13.890 4.224 -24.137 1.00 90.56 86 SER A C 1
ATOM 621 O O . SER A 1 86 ? 12.770 3.712 -24.231 1.00 90.56 86 SER A O 1
ATOM 623 N N . ASP A 1 87 ? 14.059 5.546 -24.162 1.00 92.19 87 ASP A N 1
ATOM 624 C CA . ASP A 1 87 ? 12.938 6.476 -24.328 1.00 92.19 87 ASP A CA 1
ATOM 625 C C . ASP A 1 87 ? 12.240 6.298 -25.687 1.00 92.19 87 ASP A C 1
ATOM 627 O O . ASP A 1 87 ? 11.012 6.355 -25.752 1.00 92.19 87 ASP A O 1
ATOM 631 N N . ASP A 1 88 ? 12.999 5.999 -26.747 1.00 92.50 88 ASP A N 1
ATOM 632 C CA . ASP A 1 88 ? 12.461 5.760 -28.092 1.00 92.50 88 ASP A CA 1
ATOM 633 C C . ASP A 1 88 ? 11.639 4.463 -28.150 1.00 92.50 88 ASP A C 1
ATOM 635 O O . ASP A 1 88 ? 10.533 4.446 -28.694 1.00 92.50 88 ASP A O 1
ATOM 639 N N . GLU A 1 89 ? 12.130 3.381 -27.537 1.00 92.88 89 GLU A N 1
ATOM 640 C CA . GLU A 1 89 ? 11.390 2.114 -27.441 1.00 92.88 89 GLU A CA 1
ATOM 641 C C . GLU A 1 89 ? 10.113 2.271 -26.614 1.00 92.88 89 GLU A C 1
ATOM 643 O O . GLU A 1 89 ? 9.086 1.665 -26.926 1.00 92.88 89 GLU A O 1
ATOM 648 N N . ARG A 1 90 ? 10.155 3.106 -25.571 1.00 91.44 90 ARG A N 1
ATOM 649 C CA . ARG A 1 90 ? 8.998 3.376 -24.717 1.00 91.44 90 ARG A CA 1
ATOM 650 C C . ARG A 1 90 ? 7.951 4.189 -25.466 1.00 91.44 90 ARG A C 1
ATOM 652 O O . ARG A 1 90 ? 6.780 3.833 -25.423 1.00 91.44 90 ARG A O 1
ATOM 659 N N . ALA A 1 91 ? 8.374 5.223 -26.192 1.00 92.69 91 ALA A N 1
ATOM 660 C CA . ALA A 1 91 ? 7.488 6.031 -27.023 1.00 92.69 91 ALA A CA 1
ATOM 661 C C . ALA A 1 91 ? 6.826 5.193 -28.128 1.00 92.69 91 ALA A C 1
ATOM 663 O O . ALA A 1 91 ? 5.616 5.289 -28.331 1.00 92.69 91 ALA A O 1
ATOM 664 N N . TRP A 1 92 ? 7.596 4.321 -28.787 1.00 94.19 92 TRP A N 1
ATOM 665 C CA . TRP A 1 92 ? 7.065 3.370 -29.762 1.00 94.19 92 TRP A CA 1
ATOM 666 C C . TRP A 1 92 ? 6.056 2.399 -29.130 1.00 94.19 92 TRP A C 1
ATOM 668 O O . TRP A 1 92 ? 4.983 2.170 -29.689 1.00 94.19 92 TRP A O 1
ATOM 678 N N . ALA A 1 93 ? 6.358 1.853 -27.948 1.00 92.50 93 ALA A N 1
ATOM 679 C CA . ALA A 1 93 ? 5.450 0.951 -27.245 1.00 92.50 93 ALA A CA 1
ATOM 680 C C . ALA A 1 93 ? 4.145 1.654 -26.839 1.00 92.50 93 ALA A C 1
ATOM 682 O O . ALA A 1 93 ? 3.068 1.099 -27.048 1.00 92.50 93 ALA A O 1
ATOM 683 N N . ASP A 1 94 ? 4.216 2.878 -26.311 1.00 92.56 94 ASP A N 1
ATOM 684 C CA . ASP A 1 94 ? 3.039 3.666 -25.929 1.00 92.56 94 ASP A CA 1
ATOM 685 C C . ASP A 1 94 ? 2.144 3.980 -27.142 1.00 92.56 94 ASP A C 1
ATOM 687 O O . ASP A 1 94 ? 0.914 3.913 -27.035 1.00 92.56 94 ASP A O 1
ATOM 691 N N . GLU A 1 95 ? 2.743 4.260 -28.307 1.00 91.56 95 GLU A N 1
ATOM 692 C CA . GLU A 1 95 ? 2.027 4.445 -29.576 1.00 91.56 95 GLU A CA 1
ATOM 693 C C . GLU A 1 95 ? 1.311 3.159 -30.012 1.00 91.5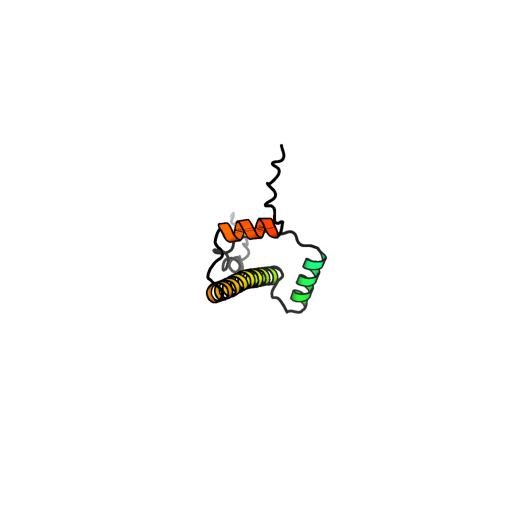6 95 GLU A C 1
ATOM 695 O O . GLU A 1 95 ? 0.102 3.174 -30.257 1.00 91.56 95 GLU A O 1
A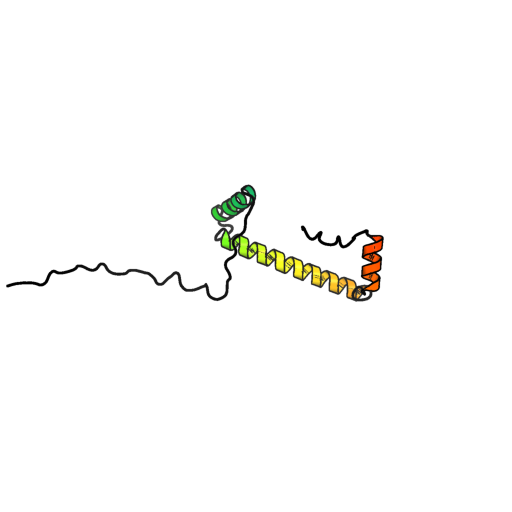TOM 700 N N . VAL A 1 96 ? 2.029 2.032 -30.060 1.00 94.19 96 VAL A N 1
ATOM 701 C CA . VAL A 1 96 ? 1.481 0.735 -30.495 1.00 94.19 96 VAL A CA 1
ATOM 702 C C . VAL A 1 96 ? 0.394 0.227 -29.544 1.00 94.19 96 VAL A C 1
ATOM 704 O O . VAL A 1 96 ? -0.605 -0.340 -29.990 1.00 94.19 96 VAL A O 1
ATOM 707 N N . LEU A 1 97 ? 0.567 0.431 -28.237 1.00 92.88 97 LEU A N 1
ATOM 708 C CA . LEU A 1 97 ? -0.367 -0.018 -27.203 1.00 92.88 97 LEU A CA 1
ATOM 709 C C . LEU A 1 97 ? -1.533 0.959 -26.978 1.00 92.88 97 LEU A C 1
ATOM 711 O O . LEU A 1 97 ? -2.449 0.651 -26.214 1.00 92.88 97 LEU A O 1
ATOM 715 N N . GLY A 1 98 ? -1.530 2.123 -27.637 1.00 87.81 98 GLY A N 1
ATOM 716 C CA . GLY A 1 98 ? -2.590 3.125 -27.522 1.00 87.81 98 GLY A CA 1
ATOM 717 C C . GLY A 1 98 ? -2.657 3.800 -26.149 1.00 87.81 98 GLY A C 1
ATOM 718 O O . GLY A 1 98 ? -3.706 4.329 -25.767 1.00 87.81 98 GLY A O 1
ATOM 719 N N . VAL A 1 99 ? -1.554 3.803 -25.395 1.00 81.44 99 VAL A N 1
ATOM 720 C CA . VAL A 1 99 ? -1.463 4.431 -24.071 1.00 81.44 99 VAL A CA 1
ATOM 721 C C . VAL A 1 99 ? -1.192 5.921 -24.269 1.00 81.44 99 VAL A C 1
ATOM 723 O O . VAL A 1 99 ? -0.115 6.438 -23.996 1.00 81.44 99 VAL A O 1
ATOM 726 N N . SER A 1 100 ? -2.175 6.652 -24.798 1.00 69.12 100 SER A N 1
ATOM 727 C CA . SER A 1 100 ? -2.030 8.103 -24.925 1.00 69.12 100 SER A CA 1
ATOM 728 C C . SER A 1 100 ? -1.962 8.728 -23.527 1.00 69.12 100 SER A C 1
ATOM 730 O O . SER A 1 100 ? -2.866 8.548 -22.705 1.00 69.12 100 SER A O 1
ATOM 732 N N . THR A 1 101 ? -0.890 9.472 -23.240 1.00 64.12 101 THR A N 1
ATOM 733 C CA . THR A 1 101 ? -0.803 10.324 -22.050 1.00 64.12 101 THR A CA 1
ATOM 734 C C . THR A 1 101 ? -1.857 11.418 -22.182 1.00 64.12 101 THR A C 1
ATOM 736 O O . THR A 1 101 ? -1.632 12.469 -22.773 1.00 64.12 101 THR A O 1
ATOM 739 N N . GLN A 1 102 ? -3.067 11.155 -21.686 1.00 56.88 102 GLN A N 1
ATOM 740 C CA . GLN A 1 102 ? -4.165 12.103 -21.796 1.00 56.88 102 GLN A CA 1
ATOM 741 C C . GLN A 1 102 ? -3.765 13.407 -21.078 1.00 56.88 102 GLN A C 1
ATOM 743 O O . GLN A 1 102 ? -3.541 13.393 -19.860 1.00 56.88 102 GLN A O 1
ATOM 748 N N . PRO A 1 103 ? -3.659 14.549 -21.783 1.00 54.88 103 PRO A N 1
ATOM 749 C CA . PRO A 1 103 ? -3.282 15.794 -21.140 1.00 54.88 103 PRO A CA 1
ATOM 750 C C . PRO A 1 103 ? -4.376 16.173 -20.139 1.00 54.88 103 PRO A C 1
ATOM 752 O O . PRO A 1 103 ? -5.562 16.222 -20.481 1.00 54.88 103 PRO A O 1
ATOM 755 N N . LYS A 1 104 ? -3.980 16.431 -18.883 1.00 55.81 104 LYS A N 1
ATOM 756 C CA . LYS A 1 104 ? -4.870 16.959 -17.839 1.00 55.81 104 LYS A CA 1
ATOM 757 C C . LYS A 1 104 ? -5.598 18.179 -18.401 1.00 55.81 104 LYS A C 1
ATOM 759 O O . LYS A 1 104 ? -4.995 19.240 -18.561 1.00 55.81 104 LYS A O 1
ATOM 764 N N . ARG A 1 105 ? -6.900 18.039 -18.675 1.00 56.03 105 ARG A N 1
ATOM 765 C CA . ARG A 1 105 ? -7.784 19.175 -18.952 1.00 56.03 105 ARG A CA 1
ATOM 766 C C . ARG A 1 105 ? -7.672 20.127 -17.764 1.00 56.03 105 ARG A C 1
ATOM 768 O O . ARG A 1 105 ? -8.128 19.803 -16.670 1.00 56.03 105 ARG A O 1
ATOM 775 N N . ARG A 1 106 ? -7.031 21.280 -17.966 1.00 52.66 106 ARG A N 1
ATOM 776 C CA . ARG A 1 106 ? -7.124 22.395 -17.025 1.00 52.66 106 ARG A CA 1
ATOM 777 C C . ARG A 1 106 ? -8.579 22.854 -17.047 1.00 52.66 106 ARG A C 1
ATOM 779 O O . ARG A 1 106 ? -9.063 23.290 -18.088 1.00 52.66 106 ARG A O 1
ATOM 786 N N . ALA A 1 107 ? -9.278 22.659 -15.934 1.00 53.62 107 ALA A N 1
ATOM 787 C CA . ALA A 1 107 ? -10.568 23.290 -15.708 1.00 53.62 107 ALA A CA 1
ATOM 788 C C . ALA A 1 107 ? -10.329 24.804 -15.623 1.00 53.62 107 ALA A C 1
ATOM 790 O O . ALA A 1 107 ? -9.451 25.239 -14.874 1.00 53.62 107 ALA A O 1
ATOM 791 N N . ALA A 1 108 ? -11.036 25.546 -16.474 1.00 52.47 108 ALA A N 1
ATOM 792 C CA . ALA A 1 108 ? -11.138 26.999 -16.430 1.00 52.47 108 ALA A CA 1
ATOM 793 C C . ALA A 1 108 ? -12.169 27.417 -15.377 1.00 52.47 108 ALA A C 1
ATOM 795 O O . ALA A 1 108 ? -13.122 26.630 -15.166 1.00 52.47 108 ALA A O 1
#

Sequence (108 aa):
MTSVEAVAQRPPWTADQSMVNGMAAKKVTITLDERQLDRVRALVEAGKAPSVSGFVKHAVGVALDDVAGWGALLAEALEATGGPLSDDERAWADEVLGVSTQPKRRAA

Radius of gyration: 27.97 Å; chains: 1; bounding box: 37×46×96 Å